Protein AF-A0A3N5PR86-F1 (afdb_monomer_lite)

Secondary structure (DSSP, 8-state):
--HHHHHHHHHHHHHHHHHHTTS-SS-EEEEE--TT-SS-SEEEEE-TT--SS-HHHHHHHHHHHS--SHHHHHHHTT-SSS--GGGGSS-SSS--STT-GGG--TTHHHHHHHTT-

Structure (mmCIF, N/CA/C/O backbone):
data_AF-A0A3N5PR86-F1
#
_entry.id   AF-A0A3N5PR86-F1
#
loop_
_atom_site.group_PDB
_atom_site.id
_atom_site.type_symbol
_atom_site.label_atom_id
_atom_site.label_alt_id
_atom_site.label_comp_id
_atom_site.label_asym_id
_atom_site.label_entity_id
_atom_site.label_seq_id
_atom_site.pdbx_PDB_ins_code
_atom_site.Cartn_x
_atom_site.Cartn_y
_atom_site.Cartn_z
_atom_site.occupancy
_atom_s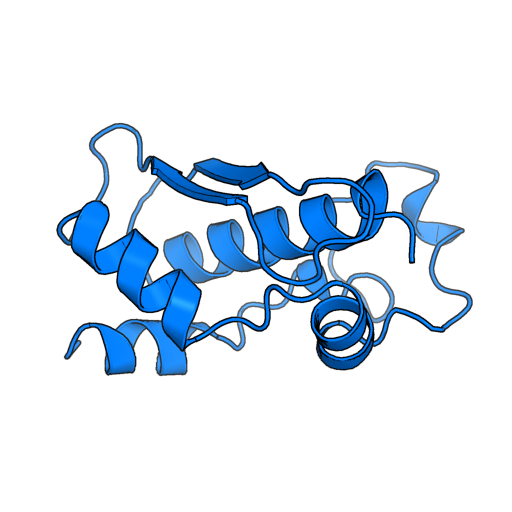ite.B_iso_or_equiv
_atom_site.auth_seq_id
_atom_site.auth_comp_id
_atom_site.auth_asym_id
_atom_site.auth_atom_id
_atom_site.pdbx_PDB_model_num
ATOM 1 N N . SER A 1 1 ? 11.505 0.239 -11.187 1.00 81.94 1 SER A N 1
ATOM 2 C CA . SER A 1 1 ? 12.614 0.362 -10.219 1.00 81.94 1 SER A CA 1
ATOM 3 C C . SER A 1 1 ? 12.573 1.679 -9.464 1.00 81.94 1 SER A C 1
ATOM 5 O O . SER A 1 1 ? 12.988 1.683 -8.320 1.00 81.94 1 SER A O 1
ATOM 7 N N . LYS A 1 2 ? 12.093 2.779 -10.066 1.00 94.62 2 LYS A N 1
ATOM 8 C CA . LYS A 1 2 ? 11.976 4.077 -9.392 1.00 94.62 2 LYS A CA 1
ATOM 9 C C . LYS A 1 2 ? 10.863 4.025 -8.341 1.00 94.62 2 LYS A C 1
ATOM 11 O O . LYS A 1 2 ? 9.715 3.746 -8.697 1.00 94.62 2 LYS A O 1
ATOM 16 N N . VAL A 1 3 ? 11.230 4.254 -7.081 1.00 94.94 3 VAL A N 1
ATOM 17 C CA . VAL A 1 3 ? 10.323 4.134 -5.932 1.00 94.94 3 VAL A CA 1
ATOM 18 C C . VAL A 1 3 ? 9.224 5.188 -5.950 1.00 94.94 3 VAL A C 1
ATOM 20 O O . VAL A 1 3 ? 8.108 4.854 -5.580 1.00 94.94 3 VAL A O 1
ATOM 23 N N . ASP A 1 4 ? 9.469 6.363 -6.532 1.00 97.06 4 ASP A N 1
ATOM 24 C CA . ASP A 1 4 ? 8.468 7.431 -6.678 1.00 97.06 4 ASP A CA 1
ATOM 25 C C . ASP A 1 4 ? 7.169 6.951 -7.333 1.00 97.06 4 ASP A C 1
ATOM 27 O O . ASP A 1 4 ? 6.087 7.404 -6.989 1.00 97.06 4 ASP A O 1
ATOM 31 N N . ARG A 1 5 ? 7.244 5.987 -8.261 1.00 98.06 5 ARG A N 1
ATOM 32 C CA . ARG A 1 5 ? 6.043 5.365 -8.834 1.00 98.06 5 ARG A CA 1
ATOM 33 C C . ARG A 1 5 ? 5.628 4.121 -8.062 1.00 98.06 5 ARG A C 1
ATOM 35 O O . ARG A 1 5 ? 4.476 3.997 -7.658 1.00 98.06 5 ARG A O 1
ATOM 42 N N . SER A 1 6 ? 6.543 3.165 -7.893 1.00 98.12 6 SER A N 1
ATOM 43 C CA . SER A 1 6 ? 6.173 1.849 -7.360 1.00 98.12 6 SER A CA 1
ATOM 44 C C . SER A 1 6 ? 5.747 1.901 -5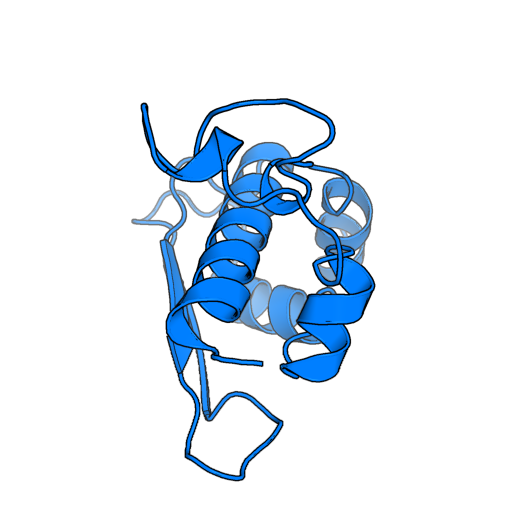.892 1.00 98.12 6 SER A C 1
ATOM 46 O O . SER A 1 6 ? 4.788 1.229 -5.528 1.00 98.12 6 SER A O 1
ATOM 48 N N . ALA A 1 7 ? 6.420 2.700 -5.061 1.00 98.25 7 ALA A N 1
ATOM 49 C CA . ALA A 1 7 ? 6.059 2.859 -3.656 1.00 98.25 7 ALA A CA 1
ATOM 50 C C . ALA A 1 7 ? 4.767 3.668 -3.494 1.00 98.25 7 ALA A C 1
ATOM 52 O O . ALA A 1 7 ? 3.949 3.291 -2.666 1.00 98.25 7 ALA A O 1
ATOM 53 N N . CYS A 1 8 ? 4.515 4.690 -4.322 1.00 98.50 8 CYS A N 1
ATOM 54 C CA . CYS A 1 8 ? 3.221 5.385 -4.317 1.00 98.50 8 CYS A CA 1
ATOM 55 C C . CYS A 1 8 ? 2.061 4.449 -4.682 1.00 98.50 8 CYS A C 1
ATOM 57 O O . CYS A 1 8 ? 1.018 4.478 -4.034 1.00 98.50 8 CYS A O 1
ATOM 59 N N . TYR A 1 9 ? 2.243 3.568 -5.671 1.00 98.62 9 TYR A N 1
ATOM 60 C CA . TYR A 1 9 ? 1.235 2.553 -6.002 1.00 98.62 9 TYR A CA 1
ATOM 61 C C . TYR A 1 9 ? 1.046 1.550 -4.860 1.00 98.62 9 TYR A C 1
ATOM 63 O O . TYR A 1 9 ? -0.086 1.209 -4.530 1.00 98.62 9 TYR A O 1
ATOM 71 N N . MET A 1 10 ? 2.130 1.117 -4.211 1.00 98.75 10 MET A N 1
ATOM 72 C CA . MET A 1 10 ? 2.044 0.244 -3.039 1.00 98.75 10 MET A CA 1
ATOM 73 C C . MET A 1 10 ? 1.344 0.932 -1.856 1.00 98.75 10 MET A C 1
ATOM 75 O O . MET A 1 10 ? 0.482 0.326 -1.232 1.00 98.75 10 MET A O 1
ATOM 79 N N . ALA A 1 11 ? 1.631 2.205 -1.579 1.00 98.75 11 ALA A N 1
ATOM 80 C CA . ALA A 1 11 ? 0.967 2.971 -0.525 1.00 98.75 11 ALA A CA 1
ATOM 81 C C . ALA A 1 11 ? -0.543 3.094 -0.782 1.00 98.75 11 ALA A C 1
ATOM 83 O O . ALA A 1 11 ? -1.342 2.828 0.116 1.00 98.75 11 ALA A O 1
ATOM 84 N N . ARG A 1 12 ? -0.947 3.389 -2.029 1.00 98.75 12 ARG A N 1
ATOM 85 C CA . ARG A 1 12 ? -2.358 3.365 -2.442 1.00 98.75 12 ARG A CA 1
ATOM 86 C C . ARG A 1 12 ? -2.993 1.997 -2.201 1.00 98.75 12 ARG A C 1
ATOM 88 O O . ARG A 1 12 ? -4.078 1.925 -1.628 1.00 98.75 12 ARG A O 1
ATOM 95 N N . TYR A 1 13 ? -2.324 0.933 -2.635 1.00 98.81 13 TYR A N 1
ATOM 96 C CA . TYR A 1 13 ? -2.803 -0.437 -2.487 1.00 98.81 13 TYR A CA 1
ATOM 97 C C . TYR A 1 13 ? -3.009 -0.813 -1.016 1.00 98.81 13 TYR A C 1
ATOM 99 O O . TYR A 1 13 ? -4.063 -1.338 -0.659 1.00 98.81 13 TYR A O 1
ATOM 107 N N . ILE A 1 14 ? -2.055 -0.467 -0.148 1.00 98.81 14 ILE A N 1
ATOM 108 C CA . ILE A 1 14 ? -2.149 -0.674 1.301 1.00 98.81 14 ILE A CA 1
ATOM 109 C C . ILE A 1 14 ? -3.339 0.100 1.876 1.00 98.81 14 ILE A C 1
ATOM 111 O O . ILE A 1 14 ? -4.217 -0.509 2.486 1.00 98.81 14 ILE A O 1
ATOM 115 N N . ALA A 1 15 ? -3.414 1.415 1.641 1.00 98.81 15 ALA A N 1
ATOM 116 C CA . ALA A 1 15 ? -4.480 2.264 2.174 1.00 98.81 15 ALA A CA 1
ATOM 117 C C . ALA A 1 15 ? -5.871 1.783 1.729 1.00 98.81 15 ALA A C 1
ATOM 119 O O . ALA A 1 15 ? -6.792 1.662 2.540 1.00 98.81 15 ALA A O 1
ATOM 120 N N . LYS A 1 16 ? -6.018 1.426 0.445 1.00 98.75 16 LYS A N 1
ATOM 121 C CA . LYS A 1 16 ? -7.274 0.896 -0.100 1.00 98.75 16 LYS A CA 1
ATOM 122 C C . LYS A 1 16 ? -7.659 -0.428 0.563 1.00 98.75 16 LYS A C 1
ATOM 124 O O . LYS A 1 16 ? -8.824 -0.612 0.904 1.00 98.75 16 LYS A O 1
ATOM 129 N N . ASN A 1 17 ? -6.700 -1.328 0.786 1.00 98.81 17 ASN A N 1
ATOM 130 C CA . ASN A 1 17 ? -6.944 -2.598 1.471 1.00 98.81 17 ASN A CA 1
ATOM 131 C C . ASN A 1 17 ? -7.315 -2.414 2.950 1.00 98.81 17 ASN A C 1
ATOM 133 O O . ASN A 1 17 ? -8.200 -3.118 3.430 1.00 98.81 17 ASN A O 1
ATOM 137 N N . ILE A 1 18 ? -6.702 -1.461 3.659 1.00 98.69 18 ILE A N 1
ATOM 138 C CA . ILE A 1 18 ? -7.048 -1.127 5.053 1.00 98.69 18 ILE A CA 1
ATOM 139 C C . ILE A 1 18 ? -8.506 -0.660 5.151 1.00 98.69 18 ILE A C 1
ATOM 141 O O . ILE A 1 18 ? -9.277 -1.186 5.960 1.00 98.69 18 ILE A O 1
ATOM 145 N N . VAL A 1 19 ? -8.912 0.276 4.288 1.00 98.69 19 VAL A N 1
ATOM 146 C CA . VAL A 1 19 ? -10.292 0.787 4.263 1.00 98.69 19 VAL A CA 1
ATOM 147 C C . VAL A 1 19 ? -11.275 -0.307 3.830 1.00 98.69 19 VAL A C 1
ATOM 149 O O . VAL A 1 19 ? -12.300 -0.512 4.479 1.00 98.69 19 VAL A O 1
ATOM 152 N N . ALA A 1 20 ? -10.948 -1.088 2.795 1.00 98.56 20 ALA A N 1
ATOM 153 C CA . ALA A 1 20 ? -11.781 -2.206 2.341 1.00 98.56 20 ALA A CA 1
ATOM 154 C C . ALA A 1 20 ? -11.939 -3.308 3.406 1.00 98.56 20 ALA A C 1
ATOM 156 O O . ALA A 1 20 ? -12.994 -3.937 3.501 1.00 98.56 20 ALA A O 1
ATOM 157 N N . ALA A 1 21 ? -10.926 -3.509 4.254 1.00 98.38 21 ALA A N 1
ATOM 158 C CA . ALA A 1 21 ? -10.972 -4.429 5.388 1.00 98.38 21 ALA A CA 1
ATOM 159 C C . ALA A 1 21 ? -11.816 -3.916 6.567 1.00 98.38 21 ALA A C 1
ATOM 161 O O . ALA A 1 21 ? -11.978 -4.642 7.557 1.00 98.38 21 ALA A O 1
ATOM 162 N N . LYS A 1 22 ? -12.368 -2.698 6.449 1.00 98.38 22 LYS A N 1
ATOM 163 C CA . LYS A 1 22 ? -13.107 -1.977 7.492 1.00 98.38 22 LYS A CA 1
ATOM 164 C C . LYS A 1 22 ? -12.269 -1.763 8.754 1.00 98.38 22 LYS A C 1
ATOM 166 O O . LYS A 1 22 ? -12.800 -1.806 9.858 1.00 98.38 22 LYS A O 1
ATOM 171 N N . LEU A 1 23 ? -10.959 -1.572 8.583 1.00 98.25 23 LEU A N 1
ATOM 172 C CA . LEU A 1 23 ? -10.029 -1.281 9.679 1.00 98.25 23 LEU A CA 1
ATOM 173 C C . LEU A 1 23 ? -9.919 0.223 9.955 1.00 98.25 23 LEU A C 1
ATOM 175 O O . LEU A 1 23 ? -9.505 0.606 11.042 1.00 98.25 23 LEU A O 1
ATOM 179 N N . ALA A 1 24 ? -10.317 1.055 8.992 1.00 98.44 24 ALA A N 1
ATOM 180 C CA . ALA A 1 24 ? -10.459 2.498 9.130 1.00 98.44 24 ALA A CA 1
ATOM 181 C C . ALA A 1 24 ? -11.458 3.041 8.095 1.00 98.44 24 ALA A C 1
ATOM 183 O O . ALA A 1 24 ? -11.782 2.350 7.123 1.00 98.44 24 ALA A O 1
ATOM 184 N N . LYS A 1 25 ? -11.938 4.277 8.279 1.00 98.38 25 LYS A N 1
ATOM 185 C CA . LYS A 1 25 ? -12.728 4.993 7.254 1.00 98.38 25 LYS A CA 1
ATOM 186 C C . LYS A 1 25 ? -11.840 5.829 6.333 1.00 98.38 25 LYS A C 1
ATOM 188 O O . LYS A 1 25 ? -12.139 5.956 5.150 1.00 98.38 25 LYS A O 1
ATOM 193 N N . ILE A 1 26 ? -10.766 6.384 6.883 1.00 98.00 26 ILE A N 1
ATOM 194 C CA . ILE A 1 26 ? -9.745 7.175 6.196 1.00 98.00 26 ILE A CA 1
ATOM 195 C C . ILE A 1 26 ? -8.398 6.541 6.537 1.00 98.00 26 ILE A C 1
ATOM 197 O O . ILE A 1 26 ? -8.214 6.069 7.654 1.00 98.00 26 ILE A O 1
ATOM 201 N N . CYS A 1 27 ? -7.482 6.475 5.573 1.00 98.50 27 CYS A N 1
ATOM 202 C CA . CYS A 1 27 ? -6.147 5.938 5.797 1.00 98.50 27 CYS A CA 1
ATOM 203 C C . CYS A 1 27 ? -5.130 6.637 4.894 1.00 98.50 27 CYS A C 1
ATOM 205 O O . CYS A 1 27 ? -5.273 6.637 3.669 1.00 98.50 27 CYS A O 1
ATOM 207 N N . GLU A 1 28 ? -4.100 7.193 5.517 1.00 98.44 28 GLU A N 1
ATOM 208 C CA . GLU A 1 28 ? -2.884 7.690 4.896 1.00 98.44 28 GLU A CA 1
ATOM 209 C C . GLU A 1 28 ? -1.729 6.725 5.191 1.00 98.44 28 GLU A C 1
ATOM 211 O O . GLU A 1 28 ? -1.569 6.230 6.309 1.00 98.44 28 GLU A O 1
ATOM 216 N N . VAL A 1 29 ? -0.919 6.450 4.168 1.00 98.56 29 VAL A N 1
ATOM 217 C CA . VAL A 1 29 ? 0.258 5.582 4.265 1.00 98.56 29 VAL A CA 1
ATOM 218 C C . VAL A 1 29 ? 1.466 6.331 3.727 1.00 98.56 29 VAL A C 1
ATOM 220 O O . VAL A 1 29 ? 1.465 6.764 2.574 1.00 98.56 29 VAL A O 1
ATOM 223 N N . GLN A 1 30 ? 2.524 6.406 4.530 1.00 98.25 30 GLN A N 1
ATOM 224 C CA . GLN A 1 30 ? 3.799 6.996 4.132 1.00 98.25 30 GLN A CA 1
ATOM 225 C C . GLN A 1 30 ? 4.888 5.923 4.099 1.00 98.25 30 GLN A C 1
ATOM 227 O O . GLN A 1 30 ? 5.076 5.176 5.061 1.00 98.25 30 GLN A O 1
ATOM 232 N N . LEU A 1 31 ? 5.636 5.881 2.995 1.00 98.00 31 LEU A N 1
ATOM 233 C CA . LEU A 1 31 ? 6.803 5.021 2.812 1.00 98.00 31 LEU A CA 1
ATOM 234 C C . LEU A 1 31 ? 8.014 5.892 2.480 1.00 98.00 31 LEU A C 1
ATOM 236 O O . LEU A 1 31 ? 7.930 6.747 1.598 1.00 98.00 31 LEU A O 1
ATOM 240 N N . SER A 1 32 ? 9.145 5.660 3.144 1.00 96.94 32 SER A N 1
ATOM 241 C CA . SER A 1 32 ? 10.408 6.340 2.833 1.00 96.94 32 SER A CA 1
ATOM 242 C C . SER A 1 32 ? 11.535 5.344 2.574 1.00 96.94 32 SER A C 1
ATOM 244 O O . SER A 1 32 ? 11.578 4.267 3.166 1.00 96.94 32 SER A O 1
ATOM 246 N N . TYR A 1 33 ? 12.455 5.704 1.678 1.00 97.06 33 TYR A N 1
ATOM 247 C CA . TYR A 1 33 ? 13.583 4.865 1.272 1.00 97.06 33 TYR A CA 1
ATOM 248 C C . TYR A 1 33 ? 14.856 5.702 1.188 1.00 97.06 33 TYR A C 1
ATOM 250 O O . TYR A 1 33 ? 14.819 6.852 0.753 1.00 97.06 33 TYR A O 1
ATOM 258 N N . ALA A 1 34 ? 15.987 5.098 1.544 1.00 95.31 34 ALA A N 1
ATOM 259 C CA . ALA A 1 34 ? 17.307 5.646 1.263 1.00 95.31 34 ALA A CA 1
ATOM 260 C C . ALA A 1 34 ? 17.866 5.025 -0.027 1.00 95.31 34 ALA A C 1
ATOM 262 O O . ALA A 1 34 ? 17.627 3.851 -0.322 1.00 95.31 34 ALA A O 1
ATOM 263 N N . ILE A 1 35 ? 18.622 5.802 -0.808 1.00 92.44 35 ILE A N 1
ATOM 264 C CA . ILE A 1 35 ? 19.249 5.303 -2.040 1.00 92.44 35 ILE A CA 1
ATOM 2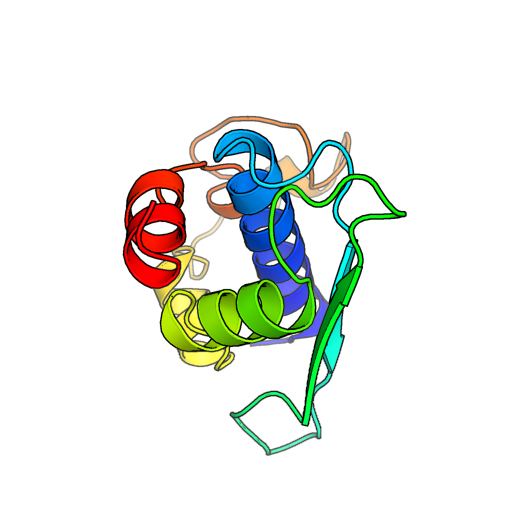65 C C . ILE A 1 35 ? 20.172 4.123 -1.698 1.00 92.44 35 ILE A C 1
ATOM 267 O O . ILE A 1 35 ? 21.014 4.221 -0.812 1.00 92.44 35 ILE A O 1
ATOM 271 N N . GLY A 1 36 ? 20.004 3.004 -2.408 1.00 90.81 36 GLY A N 1
ATOM 272 C CA . GLY A 1 36 ? 20.792 1.784 -2.203 1.00 90.81 36 GLY A CA 1
ATOM 273 C C . GLY A 1 36 ? 20.287 0.863 -1.085 1.00 90.81 36 GLY A C 1
ATOM 274 O O . GLY A 1 36 ? 20.798 -0.247 -0.955 1.00 90.81 36 GLY A O 1
ATOM 275 N N . VAL A 1 37 ? 19.260 1.261 -0.327 1.00 94.31 37 VAL A N 1
ATOM 276 C CA . VAL A 1 37 ? 18.660 0.441 0.736 1.00 94.31 37 VAL A CA 1
ATOM 277 C C . VAL A 1 37 ? 17.349 -0.167 0.240 1.00 94.31 37 VAL A C 1
ATOM 279 O O . VAL A 1 37 ? 16.463 0.531 -0.249 1.00 94.31 37 VAL A O 1
ATOM 282 N N . ALA A 1 38 ? 17.233 -1.494 0.326 1.00 94.38 38 ALA A N 1
ATOM 283 C CA . ALA A 1 38 ? 16.053 -2.205 -0.162 1.00 94.38 38 ALA A CA 1
ATOM 284 C C . ALA A 1 38 ? 14.856 -2.110 0.795 1.00 94.38 38 ALA A C 1
ATOM 286 O O . ALA A 1 38 ? 13.718 -2.073 0.333 1.00 94.38 38 ALA A O 1
ATOM 287 N N . GLU A 1 39 ? 15.106 -2.116 2.103 1.00 95.19 39 GLU A N 1
ATOM 288 C CA . GLU A 1 39 ? 14.057 -1.957 3.112 1.00 95.19 39 GLU A CA 1
ATOM 289 C C . GLU A 1 39 ? 13.624 -0.486 3.215 1.00 95.19 39 GLU A C 1
ATOM 291 O O . GLU A 1 39 ? 14.461 0.409 3.052 1.00 95.19 39 GLU A O 1
ATOM 296 N N . PRO A 1 40 ? 12.340 -0.209 3.496 1.00 95.44 40 PRO A N 1
ATOM 297 C CA . PRO A 1 40 ? 11.911 1.144 3.810 1.00 95.44 40 PRO A CA 1
ATOM 298 C C . PRO A 1 40 ? 12.535 1.608 5.132 1.00 95.44 40 PRO A C 1
ATOM 300 O O . PRO A 1 40 ? 12.602 0.852 6.101 1.00 95.4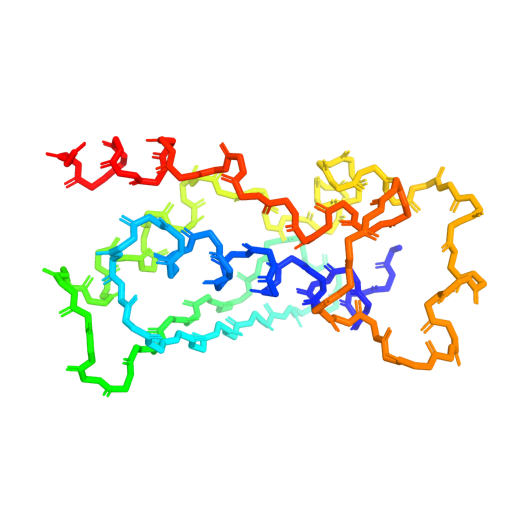4 40 PRO A O 1
ATOM 303 N N . ILE A 1 41 ? 12.942 2.875 5.186 1.00 95.94 41 ILE A N 1
ATOM 304 C CA . ILE A 1 41 ? 13.417 3.518 6.418 1.00 95.94 41 ILE A CA 1
ATOM 305 C C . ILE A 1 41 ? 12.243 3.746 7.373 1.00 95.94 41 ILE A C 1
ATOM 307 O O . ILE A 1 41 ? 12.368 3.545 8.579 1.00 95.94 41 ILE A O 1
ATOM 311 N N . SER A 1 42 ? 11.080 4.121 6.835 1.00 94.81 42 SER A N 1
ATOM 312 C CA . SER A 1 42 ? 9.855 4.273 7.614 1.00 94.81 42 SER A CA 1
ATOM 313 C C . SER A 1 42 ? 8.625 3.751 6.876 1.00 94.81 42 SER A C 1
ATOM 315 O O . SER A 1 42 ? 8.527 3.815 5.648 1.00 94.81 42 SER A O 1
ATOM 317 N N . VAL A 1 43 ? 7.690 3.234 7.675 1.00 97.56 43 VAL A N 1
ATOM 318 C CA . VAL A 1 43 ? 6.322 2.873 7.291 1.00 97.56 43 VAL A CA 1
ATOM 319 C C . VAL A 1 43 ? 5.425 3.496 8.350 1.00 97.56 43 VAL A C 1
ATOM 321 O O . VAL A 1 43 ? 5.508 3.107 9.519 1.00 97.56 43 VAL A O 1
ATOM 324 N N . LEU A 1 44 ? 4.643 4.492 7.949 1.00 97.50 44 LEU A N 1
ATOM 325 C CA . LEU A 1 44 ? 3.669 5.176 8.796 1.00 97.50 44 LEU A CA 1
ATOM 326 C C . LEU A 1 44 ? 2.269 4.866 8.272 1.00 97.50 44 LEU A C 1
ATOM 328 O O . LEU A 1 44 ? 2.058 4.843 7.057 1.00 97.50 44 LEU A O 1
ATOM 332 N N . VAL A 1 45 ? 1.332 4.664 9.191 1.00 98.25 45 VAL A N 1
ATOM 333 C CA . VAL A 1 45 ? -0.096 4.577 8.897 1.00 98.25 45 VAL A CA 1
ATOM 334 C C . VAL A 1 45 ? -0.811 5.556 9.823 1.00 98.25 45 VAL A C 1
ATOM 336 O O . VAL A 1 45 ? -0.690 5.416 11.034 1.00 98.25 45 VAL A O 1
ATOM 339 N N . SER A 1 46 ? -1.528 6.525 9.253 1.00 98.06 46 SER A N 1
ATOM 340 C CA . SER A 1 46 ? -2.458 7.409 9.973 1.00 98.06 46 SER A CA 1
ATOM 341 C C . SER A 1 46 ? -3.867 7.123 9.477 1.00 98.06 46 SER A C 1
ATOM 343 O O . SER A 1 46 ? -4.089 6.990 8.275 1.00 98.06 46 SER A O 1
ATOM 345 N N . CYS A 1 47 ? -4.835 7.009 10.375 1.00 98.06 47 CYS A N 1
ATOM 346 C CA . CYS A 1 47 ? -6.237 6.795 10.035 1.00 98.06 47 CYS A CA 1
ATOM 347 C C . CYS A 1 47 ? -7.125 7.982 10.425 1.00 98.06 47 CYS A C 1
ATOM 349 O O . CYS A 1 47 ? -8.353 7.837 10.445 1.00 98.06 47 CYS A O 1
ATOM 351 N N . GLU A 1 48 ? -6.530 9.135 10.755 1.00 95.69 48 GLU A N 1
ATOM 352 C CA . GLU A 1 48 ? -7.234 10.377 11.108 1.00 95.69 48 GLU A CA 1
ATOM 353 C C . GLU A 1 48 ? -8.315 10.162 12.189 1.00 95.69 48 GLU A C 1
ATOM 355 O O . GLU A 1 48 ? -9.447 10.636 12.084 1.00 95.69 48 GLU A O 1
ATOM 360 N N . GLY A 1 49 ? -8.001 9.351 13.209 1.00 96.69 49 GLY A N 1
ATOM 361 C CA . GLY A 1 49 ? -8.919 9.029 14.310 1.00 96.69 49 GLY A CA 1
ATOM 362 C C . GLY A 1 49 ? -10.057 8.062 13.953 1.00 96.69 49 GLY A C 1
ATOM 363 O O . GLY A 1 49 ? -10.963 7.852 14.757 1.00 96.69 49 GLY A O 1
ATOM 364 N N . THR A 1 50 ? -10.036 7.457 12.762 1.00 98.38 50 THR A N 1
ATOM 365 C CA . THR A 1 50 ? -11.073 6.514 12.303 1.00 98.38 50 THR A CA 1
ATOM 366 C C . THR A 1 50 ? -10.672 5.043 12.408 1.00 98.38 50 THR A C 1
ATOM 368 O O . THR A 1 50 ? -11.416 4.179 11.934 1.00 98.38 50 THR A O 1
ATOM 371 N N 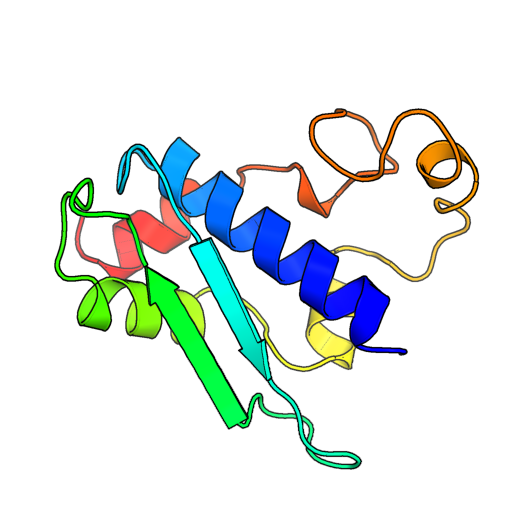. ALA A 1 51 ? -9.510 4.755 12.999 1.00 97.31 51 ALA A N 1
ATOM 372 C CA . ALA A 1 51 ? -9.008 3.398 13.156 1.00 97.31 51 ALA A CA 1
ATOM 373 C C . ALA A 1 51 ? -9.909 2.561 14.080 1.00 97.31 51 ALA A C 1
ATOM 375 O O . ALA A 1 51 ? -10.374 3.021 15.120 1.00 97.31 51 ALA A O 1
ATOM 376 N N . VAL A 1 52 ? -10.133 1.305 13.699 1.00 97.06 52 VAL A N 1
ATOM 377 C CA . VAL A 1 52 ? -10.841 0.291 14.503 1.00 97.06 52 VAL A CA 1
ATOM 378 C C . VAL A 1 52 ? -9.867 -0.483 15.402 1.00 97.06 52 VAL A C 1
ATOM 380 O O . VAL A 1 52 ? -10.274 -1.115 16.373 1.00 97.06 52 VAL A O 1
ATOM 383 N N . VAL A 1 53 ? -8.575 -0.429 15.079 1.00 96.25 53 VAL A N 1
ATOM 384 C CA . VAL A 1 53 ? -7.468 -1.026 15.834 1.00 96.25 53 VAL A CA 1
ATOM 385 C C . VAL A 1 53 ? -6.395 0.028 16.091 1.00 96.25 53 VAL A C 1
ATOM 387 O O . VAL A 1 53 ? -6.399 1.077 15.455 1.00 96.25 53 VAL A O 1
ATOM 390 N N . ASP A 1 54 ? -5.461 -0.265 16.990 1.00 96.75 54 ASP A N 1
ATOM 391 C CA . ASP A 1 54 ? -4.291 0.584 17.214 1.00 96.75 54 ASP A CA 1
ATOM 392 C C . ASP A 1 54 ? -3.476 0.790 15.919 1.00 96.75 54 ASP A C 1
ATOM 394 O O . ASP A 1 54 ? -3.191 -0.160 15.182 1.00 96.75 54 ASP A O 1
ATOM 398 N N . GLU A 1 55 ? -3.101 2.038 15.631 1.00 96.12 55 GLU A N 1
ATOM 399 C CA . GLU A 1 55 ? -2.391 2.400 14.397 1.00 96.12 55 GLU A CA 1
ATOM 400 C C . GLU A 1 55 ? -0.960 1.848 14.365 1.00 96.12 55 GLU A C 1
ATOM 402 O O . GLU A 1 55 ? -0.474 1.483 13.291 1.00 96.12 55 GLU A O 1
ATOM 407 N N . CYS A 1 56 ? -0.299 1.692 15.521 1.00 96.19 56 CYS A N 1
ATOM 408 C CA . CYS A 1 56 ? 1.007 1.032 15.578 1.00 96.19 56 CYS A CA 1
ATOM 409 C C . CYS A 1 56 ? 0.870 -0.453 15.219 1.00 96.19 56 CYS A C 1
ATOM 411 O O . CYS A 1 56 ? 1.640 -0.965 14.404 1.00 96.19 56 CYS A O 1
ATOM 413 N N . ALA A 1 57 ? -0.143 -1.141 15.755 1.00 97.25 57 ALA A N 1
ATOM 414 C CA . ALA A 1 57 ? -0.450 -2.522 15.385 1.00 97.25 57 ALA A CA 1
ATOM 415 C C . ALA A 1 57 ? -0.789 -2.654 13.890 1.00 97.25 57 ALA A C 1
ATOM 417 O O . ALA A 1 57 ? -0.368 -3.615 13.240 1.00 97.25 57 ALA A O 1
ATOM 418 N N . LEU A 1 58 ? -1.497 -1.673 13.323 1.00 97.56 58 LEU A N 1
ATOM 419 C CA . LEU A 1 58 ? -1.809 -1.621 11.897 1.00 97.56 58 LEU A CA 1
ATOM 420 C C . LEU A 1 58 ? -0.547 -1.433 11.042 1.00 97.56 58 LEU A C 1
ATOM 422 O O . LEU A 1 58 ? -0.363 -2.162 10.068 1.00 97.56 58 LEU A O 1
ATOM 426 N N . ALA A 1 59 ? 0.356 -0.525 11.420 1.00 97.75 59 ALA A N 1
ATOM 427 C CA . ALA A 1 59 ? 1.639 -0.333 10.744 1.00 97.75 59 ALA A CA 1
ATOM 428 C C . ALA A 1 59 ? 2.512 -1.603 10.791 1.00 97.75 59 ALA A C 1
ATOM 430 O O . ALA A 1 59 ? 3.112 -1.990 9.783 1.00 97.75 59 ALA A O 1
ATOM 431 N N . GLU A 1 60 ? 2.530 -2.309 11.923 1.00 97.81 60 GLU A N 1
ATOM 432 C CA . GLU A 1 60 ? 3.214 -3.600 12.055 1.00 97.81 60 GLU A CA 1
ATOM 433 C C . GLU A 1 60 ? 2.571 -4.699 11.202 1.00 97.81 60 GLU A C 1
ATOM 435 O O . GLU A 1 60 ? 3.273 -5.488 10.563 1.00 97.81 60 GLU A O 1
ATOM 440 N N . ALA A 1 61 ? 1.239 -4.744 11.130 1.00 98.12 61 ALA A N 1
ATOM 441 C CA . ALA A 1 61 ? 0.537 -5.649 10.228 1.00 98.12 61 ALA A CA 1
ATOM 442 C C . ALA A 1 61 ? 0.889 -5.351 8.763 1.00 98.12 61 ALA A C 1
ATOM 444 O O . ALA A 1 61 ? 1.162 -6.279 8.003 1.00 98.12 61 ALA A O 1
ATOM 445 N N . VAL A 1 62 ? 0.975 -4.074 8.374 1.00 98.25 62 VAL A N 1
ATOM 446 C CA . VAL A 1 62 ? 1.391 -3.672 7.024 1.00 98.25 62 VAL A CA 1
ATOM 447 C C . VAL A 1 62 ? 2.794 -4.186 6.697 1.00 98.25 62 VAL A C 1
ATOM 449 O O . VAL A 1 62 ? 2.975 -4.808 5.649 1.00 98.25 62 VAL A O 1
ATOM 452 N N . ARG A 1 63 ? 3.768 -4.005 7.601 1.00 97.62 63 ARG A N 1
ATOM 453 C CA . ARG A 1 63 ? 5.143 -4.512 7.424 1.00 97.62 63 ARG A CA 1
ATOM 454 C C . ARG A 1 63 ? 5.201 -6.030 7.231 1.00 97.62 63 ARG A C 1
ATOM 456 O O . ARG A 1 63 ? 6.045 -6.516 6.484 1.00 97.62 63 ARG A O 1
ATOM 463 N N . LYS A 1 64 ? 4.323 -6.777 7.905 1.00 97.25 64 LYS A N 1
ATOM 464 C CA . LYS A 1 64 ? 4.269 -8.248 7.831 1.00 97.25 64 LYS A CA 1
ATOM 465 C C . LYS A 1 64 ? 3.561 -8.758 6.579 1.00 97.25 64 LYS A C 1
ATOM 467 O O . LYS A 1 64 ? 3.928 -9.804 6.050 1.00 97.25 64 LYS A O 1
ATOM 472 N N . VAL A 1 65 ? 2.513 -8.061 6.150 1.00 98.25 65 VAL A N 1
ATOM 473 C CA . VAL A 1 65 ? 1.584 -8.538 5.119 1.00 98.25 65 VAL A CA 1
ATOM 474 C C . VAL A 1 65 ? 2.010 -8.108 3.717 1.00 98.25 65 VAL A C 1
ATOM 476 O O . VAL A 1 65 ? 1.844 -8.882 2.773 1.00 98.25 65 VAL A O 1
ATOM 479 N N . PHE A 1 66 ? 2.561 -6.902 3.562 1.00 98.44 66 PHE A N 1
ATOM 480 C CA . PHE A 1 66 ? 2.887 -6.349 2.249 1.00 98.44 66 PHE A CA 1
ATOM 481 C C . PHE A 1 66 ? 4.387 -6.405 1.949 1.00 98.44 66 PHE A C 1
ATOM 483 O O . PHE A 1 66 ? 5.214 -6.086 2.804 1.00 98.44 66 PHE A O 1
ATOM 490 N N . PRO A 1 67 ? 4.776 -6.739 0.707 1.00 97.50 67 PRO A N 1
ATOM 491 C CA . PRO A 1 67 ? 6.165 -6.653 0.291 1.00 97.50 67 PRO A CA 1
ATOM 492 C C . PRO A 1 67 ? 6.559 -5.193 0.046 1.00 97.50 67 PRO A C 1
ATOM 494 O O . PRO A 1 67 ? 6.094 -4.577 -0.910 1.00 97.50 67 PRO A O 1
ATOM 497 N N . LEU A 1 68 ? 7.467 -4.650 0.860 1.00 97.81 68 LEU A N 1
ATOM 498 C CA . LEU A 1 68 ? 7.873 -3.238 0.766 1.00 97.81 68 LEU A CA 1
ATOM 499 C C . LEU A 1 68 ? 9.226 -3.012 0.078 1.00 97.81 68 LEU A C 1
ATOM 501 O O . LEU A 1 68 ? 9.594 -1.870 -0.191 1.00 97.81 68 LEU A O 1
ATOM 505 N N . LYS A 1 69 ? 9.955 -4.073 -0.285 1.00 97.44 69 LYS A N 1
ATOM 506 C CA . LYS A 1 69 ? 11.187 -3.947 -1.082 1.00 97.44 69 LYS A CA 1
ATOM 507 C C . LYS A 1 69 ? 10.857 -3.555 -2.521 1.00 97.44 69 LYS A C 1
ATOM 509 O O . LYS A 1 69 ? 9.982 -4.194 -3.108 1.00 97.44 69 LYS A O 1
ATOM 514 N N . PRO A 1 70 ? 11.592 -2.633 -3.174 1.00 96.62 70 PRO A N 1
ATOM 515 C CA . PRO A 1 70 ? 11.276 -2.176 -4.531 1.00 96.62 70 PRO A CA 1
ATOM 516 C C . PRO A 1 70 ? 11.082 -3.301 -5.557 1.00 96.62 70 PRO A C 1
ATOM 518 O O . PRO A 1 70 ? 10.153 -3.264 -6.363 1.00 96.62 70 PRO A O 1
ATOM 521 N N . GLN A 1 71 ? 11.929 -4.335 -5.526 1.00 96.94 71 GLN A N 1
ATOM 522 C CA . GLN A 1 71 ? 11.792 -5.487 -6.424 1.00 96.94 71 GLN A CA 1
ATOM 523 C C . GLN A 1 71 ? 10.558 -6.338 -6.101 1.00 96.94 71 GLN A C 1
ATOM 525 O O . GLN A 1 71 ? 9.880 -6.801 -7.019 1.00 96.94 71 GLN A O 1
ATOM 530 N N . ALA A 1 72 ? 10.252 -6.515 -4.817 1.00 97.88 72 ALA A N 1
ATOM 531 C CA . ALA A 1 72 ? 9.105 -7.289 -4.369 1.00 97.88 72 ALA A CA 1
ATOM 532 C C . ALA A 1 72 ? 7.785 -6.558 -4.669 1.00 97.88 72 ALA A C 1
ATOM 534 O O . ALA A 1 72 ? 6.854 -7.194 -5.145 1.00 97.88 72 ALA A O 1
ATOM 535 N N . ILE A 1 73 ? 7.742 -5.225 -4.537 1.00 98.44 73 ILE A N 1
ATOM 536 C CA . ILE A 1 73 ? 6.618 -4.386 -4.990 1.00 98.44 73 ILE A CA 1
ATOM 537 C C . ILE A 1 73 ? 6.354 -4.605 -6.484 1.00 98.44 73 ILE A C 1
ATOM 539 O O . ILE A 1 73 ? 5.221 -4.841 -6.898 1.00 98.44 73 ILE A O 1
ATOM 543 N N . ILE A 1 74 ? 7.407 -4.544 -7.306 1.00 98.12 74 ILE A N 1
ATOM 544 C CA . ILE A 1 74 ? 7.300 -4.724 -8.760 1.00 98.12 74 ILE A CA 1
ATOM 545 C C . ILE A 1 74 ? 6.736 -6.101 -9.117 1.00 98.12 74 ILE A C 1
ATOM 547 O O . ILE A 1 74 ? 5.928 -6.193 -10.041 1.00 98.12 74 ILE A O 1
ATOM 551 N N . ALA A 1 75 ? 7.178 -7.150 -8.420 1.00 98.19 75 ALA A N 1
ATOM 552 C CA . ALA A 1 75 ? 6.692 -8.507 -8.632 1.00 98.19 75 ALA A CA 1
ATOM 553 C C . ALA A 1 75 ? 5.234 -8.656 -8.173 1.00 98.19 75 ALA A C 1
ATOM 555 O O . ALA A 1 75 ? 4.400 -9.117 -8.945 1.00 98.19 75 ALA A O 1
ATOM 556 N N . HIS A 1 76 ? 4.925 -8.198 -6.959 1.00 98.38 76 HIS A N 1
ATOM 557 C CA . HIS A 1 76 ? 3.608 -8.319 -6.338 1.00 98.38 76 HIS A CA 1
ATOM 558 C C . HIS A 1 76 ? 2.520 -7.597 -7.137 1.00 98.38 76 HIS A C 1
ATOM 560 O O . HIS A 1 76 ? 1.496 -8.183 -7.460 1.00 98.38 76 HIS A O 1
ATOM 566 N N . LEU A 1 77 ? 2.779 -6.356 -7.554 1.00 98.25 77 LEU A N 1
ATOM 567 C CA . LEU A 1 77 ? 1.844 -5.578 -8.371 1.00 98.25 77 LEU A CA 1
ATOM 568 C C . LEU A 1 77 ? 1.989 -5.855 -9.878 1.00 98.25 77 LEU A C 1
ATOM 570 O O . LEU A 1 77 ? 1.346 -5.192 -10.690 1.00 98.25 77 LEU A O 1
ATOM 574 N N . ASN A 1 78 ? 2.834 -6.806 -10.287 1.00 97.44 78 ASN A N 1
ATOM 575 C CA . ASN A 1 78 ? 3.070 -7.155 -11.689 1.00 97.44 78 ASN A CA 1
ATOM 576 C C . ASN A 1 78 ? 3.336 -5.920 -12.586 1.00 97.44 78 ASN A C 1
ATOM 578 O O . ASN A 1 78 ? 2.655 -5.679 -13.589 1.00 97.44 78 ASN A O 1
ATOM 582 N N . LEU A 1 79 ? 4.313 -5.096 -12.189 1.00 97.88 79 LEU A N 1
ATOM 583 C CA . LEU A 1 79 ? 4.578 -3.779 -12.790 1.00 97.88 79 LEU A CA 1
ATOM 584 C C . LEU A 1 79 ? 5.483 -3.827 -14.033 1.00 97.88 79 LEU A C 1
ATOM 586 O O . LEU A 1 79 ? 5.620 -2.829 -14.743 1.00 97.88 79 LEU A O 1
ATOM 590 N N . LYS A 1 80 ? 6.129 -4.960 -14.333 1.00 97.06 80 LYS A N 1
ATOM 591 C CA . LYS A 1 80 ? 6.970 -5.118 -15.538 1.00 97.06 80 LYS A CA 1
ATOM 592 C C . LYS A 1 80 ? 6.124 -5.464 -16.768 1.00 97.06 80 LYS A C 1
ATOM 594 O O . LYS A 1 80 ? 6.301 -6.512 -17.378 1.00 97.06 80 LYS A O 1
ATOM 599 N N . ARG A 1 81 ? 5.188 -4.579 -17.110 1.00 96.75 81 ARG A N 1
ATOM 600 C CA . ARG A 1 81 ? 4.266 -4.713 -18.246 1.00 96.75 81 ARG A CA 1
ATOM 601 C C . ARG A 1 81 ? 4.000 -3.346 -18.889 1.00 96.75 81 ARG A C 1
ATOM 603 O O . ARG A 1 81 ? 4.129 -2.329 -18.202 1.00 96.75 81 ARG A O 1
ATOM 610 N N . PRO A 1 82 ? 3.599 -3.289 -20.169 1.00 97.00 82 PRO A N 1
ATOM 611 C CA . PRO A 1 82 ? 3.266 -2.038 -20.851 1.00 97.00 82 PRO A CA 1
ATOM 612 C C . PRO A 1 82 ? 1.861 -1.534 -20.461 1.00 97.00 82 PRO A C 1
ATOM 614 O O . PRO A 1 82 ? 0.954 -1.504 -21.279 1.00 97.00 82 PRO A O 1
ATOM 617 N N . ILE A 1 83 ? 1.671 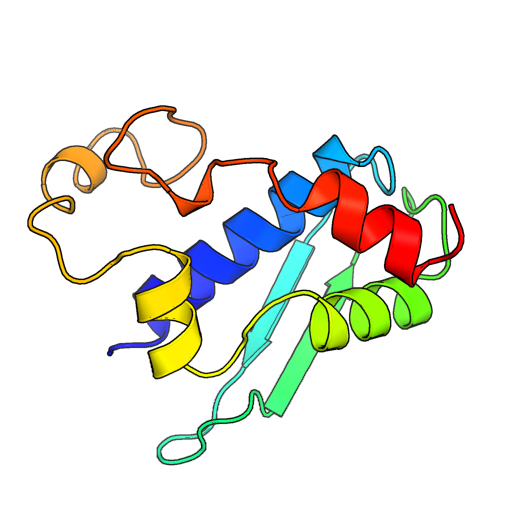-1.164 -19.190 1.00 96.94 83 ILE A N 1
ATOM 618 C CA . ILE A 1 83 ? 0.362 -0.777 -18.614 1.00 96.94 83 ILE A CA 1
ATOM 619 C C . ILE A 1 83 ? 0.235 0.722 -18.306 1.00 96.94 83 ILE A C 1
ATOM 621 O O . ILE A 1 83 ? -0.815 1.185 -17.882 1.00 96.94 83 ILE A O 1
ATOM 625 N N . TYR A 1 84 ? 1.307 1.499 -18.477 1.00 96.94 84 TYR A N 1
ATOM 626 C CA . TYR A 1 84 ? 1.376 2.863 -17.941 1.00 96.94 84 TYR A CA 1
ATOM 627 C C . TYR A 1 84 ? 0.691 3.927 -18.807 1.00 96.94 84 TYR A C 1
ATOM 629 O O . TYR A 1 84 ? 0.391 4.999 -18.288 1.00 96.94 84 TYR A O 1
ATOM 637 N N . CYS A 1 85 ? 0.429 3.664 -20.091 1.00 96.31 85 CYS A N 1
ATOM 638 C CA . CYS A 1 85 ? -0.220 4.637 -20.979 1.00 96.31 85 CYS A CA 1
ATOM 639 C C . CYS A 1 85 ? -1.630 4.999 -20.494 1.00 96.31 85 CYS A C 1
ATOM 641 O O . CYS A 1 85 ? -1.962 6.177 -20.434 1.00 96.31 85 CYS A O 1
ATOM 643 N N . GLU A 1 86 ? -2.408 4.011 -20.041 1.00 93.81 86 GLU A N 1
ATOM 644 C CA . GLU A 1 86 ? -3.751 4.232 -19.478 1.00 93.81 86 GLU A CA 1
ATOM 645 C C . GLU A 1 86 ? -3.728 5.096 -18.210 1.00 93.81 86 GLU A C 1
ATOM 647 O O . GLU A 1 86 ? -4.725 5.723 -17.863 1.00 93.81 86 GLU A O 1
ATOM 652 N N . THR A 1 87 ? -2.589 5.142 -17.512 1.00 95.75 87 THR A N 1
ATOM 653 C CA . THR A 1 87 ? -2.426 5.899 -16.264 1.00 95.75 87 THR A CA 1
ATOM 654 C C . THR A 1 87 ? -2.064 7.372 -16.486 1.00 95.75 87 THR A C 1
ATOM 656 O O . THR A 1 87 ? -2.071 8.143 -15.534 1.00 95.75 87 THR A O 1
ATOM 659 N N . ALA A 1 88 ? -1.722 7.764 -17.721 1.00 96.06 88 ALA A N 1
ATOM 660 C CA . ALA A 1 88 ? -1.227 9.105 -18.051 1.00 96.06 88 ALA A CA 1
ATOM 661 C C . ALA A 1 88 ? -2.335 10.165 -18.200 1.00 96.06 88 ALA A C 1
ATOM 663 O O . ALA A 1 88 ? -2.034 11.348 -18.340 1.00 96.06 88 ALA A O 1
ATOM 664 N N . HIS A 1 89 ? -3.600 9.747 -18.167 1.00 95.19 89 HIS A N 1
ATOM 665 C CA . HIS A 1 89 ? -4.777 10.609 -18.181 1.00 95.19 89 HIS A CA 1
ATOM 666 C C . HIS A 1 89 ? -5.756 10.156 -17.092 1.00 95.19 89 HIS A C 1
ATOM 668 O O . HIS A 1 89 ? -5.675 9.022 -16.618 1.00 95.19 89 HIS A O 1
ATOM 674 N N . ASP A 1 90 ? -6.651 11.051 -16.674 1.00 94.69 90 ASP A N 1
ATOM 675 C CA . ASP A 1 90 ? -7.728 10.793 -15.701 1.00 94.69 90 ASP A CA 1
ATOM 676 C C . ASP A 1 90 ? -7.275 10.215 -14.346 1.00 94.69 90 ASP A C 1
ATOM 678 O O . ASP A 1 90 ? -8.058 9.626 -13.603 1.00 94.69 90 ASP A O 1
ATOM 682 N N . GLY A 1 91 ? -5.999 10.402 -14.004 1.00 96.50 91 GLY A N 1
ATOM 683 C CA . GLY A 1 91 ? -5.418 9.991 -12.732 1.00 96.50 91 GLY A CA 1
ATOM 684 C C . GLY A 1 91 ? -4.979 8.523 -12.663 1.00 96.50 91 GLY A C 1
ATOM 685 O O . GLY A 1 91 ? -5.458 7.635 -13.372 1.00 96.50 91 GLY A O 1
ATOM 686 N N . HIS A 1 92 ? -4.039 8.274 -11.749 1.00 98.25 92 HIS A N 1
ATOM 687 C CA . HIS A 1 92 ? -3.459 6.951 -11.494 1.00 98.25 92 HIS A CA 1
ATOM 688 C C . HIS A 1 92 ? -4.287 6.084 -10.532 1.00 98.25 92 HIS A C 1
ATOM 690 O O . HIS A 1 92 ? -4.064 4.873 -10.464 1.00 98.25 92 HIS A O 1
ATOM 696 N N . PHE A 1 93 ? -5.186 6.694 -9.754 1.00 98.50 93 PHE A N 1
ATOM 697 C CA . PHE A 1 93 ? -5.886 6.063 -8.632 1.00 98.50 93 PHE A CA 1
ATOM 698 C C . PHE A 1 93 ? -7.402 6.186 -8.768 1.00 98.50 93 PHE A C 1
ATOM 700 O O . PHE A 1 93 ? -7.901 7.112 -9.398 1.00 98.50 93 PHE A O 1
ATOM 707 N N . GLY A 1 94 ? -8.128 5.259 -8.142 1.00 97.31 94 GLY A N 1
ATOM 708 C CA . GLY A 1 94 ? -9.597 5.240 -8.136 1.00 97.31 94 GLY A CA 1
ATOM 709 C C . GLY A 1 94 ? -10.240 4.655 -9.396 1.00 97.31 94 GLY A C 1
ATOM 710 O O . GLY A 1 94 ? -11.460 4.679 -9.518 1.00 97.31 94 GLY A O 1
ATOM 711 N N . ARG A 1 95 ? -9.437 4.107 -10.314 1.00 96.31 95 ARG A N 1
ATOM 712 C CA . ARG A 1 95 ? -9.889 3.465 -11.555 1.00 96.31 95 ARG A CA 1
ATOM 713 C C . ARG A 1 95 ? -9.640 1.965 -11.490 1.00 96.31 95 ARG A C 1
ATOM 715 O O . ARG A 1 95 ? -8.580 1.530 -11.056 1.00 96.31 95 ARG A O 1
ATOM 722 N N . GLU A 1 96 ? -10.600 1.168 -11.933 1.00 91.50 96 GLU A N 1
ATOM 723 C CA . GLU A 1 96 ? -10.476 -0.292 -11.945 1.00 91.50 96 GLU A CA 1
ATOM 724 C C . GLU A 1 96 ? -10.077 -0.801 -13.333 1.00 91.50 96 GLU A C 1
ATOM 726 O O . GLU A 1 96 ? -10.411 -0.204 -14.355 1.00 91.50 96 GLU A O 1
ATOM 731 N N . GLY A 1 97 ? -9.341 -1.913 -13.386 1.00 90.69 97 GLY A N 1
ATOM 732 C CA . GLY A 1 97 ? -8.930 -2.529 -14.645 1.00 90.69 97 GLY A CA 1
ATOM 733 C C . GLY A 1 97 ? -7.658 -3.362 -14.525 1.00 90.69 97 GLY A C 1
ATOM 734 O O . GLY A 1 97 ? -6.959 -3.341 -13.513 1.00 90.69 97 GLY A O 1
ATOM 735 N N . LYS A 1 98 ? -7.319 -4.095 -15.592 1.00 90.31 98 LYS A N 1
ATOM 736 C CA . LYS A 1 98 ? -6.148 -4.999 -15.626 1.00 90.31 98 LYS A CA 1
ATOM 737 C C . LYS A 1 98 ? -4.797 -4.264 -15.550 1.00 90.31 98 LYS A C 1
ATOM 739 O O . LYS A 1 98 ? -3.770 -4.887 -15.248 1.00 90.31 98 LYS A O 1
ATOM 744 N N . ALA A 1 99 ? -4.789 -2.964 -15.845 1.00 93.25 99 ALA A N 1
ATOM 745 C CA . ALA A 1 99 ? -3.625 -2.093 -15.722 1.00 93.25 99 ALA A CA 1
ATOM 746 C C . ALA A 1 99 ? -3.385 -1.606 -14.280 1.00 93.25 99 ALA A C 1
ATOM 748 O O . ALA A 1 99 ? -2.238 -1.374 -13.910 1.00 93.25 99 ALA A O 1
ATOM 749 N N . PHE A 1 100 ? -4.428 -1.518 -13.449 1.00 97.56 100 PHE A N 1
ATOM 750 C CA . PHE A 1 100 ? -4.393 -0.894 -12.121 1.00 97.56 100 PHE A CA 1
ATOM 751 C C . PHE A 1 100 ? -4.360 -1.945 -11.007 1.00 97.56 100 PHE A C 1
ATOM 753 O O . PHE A 1 100 ? -5.262 -2.045 -10.180 1.00 97.56 100 PHE A O 1
ATOM 760 N N . THR A 1 101 ? -3.318 -2.775 -10.974 1.00 98.12 101 THR A N 1
ATOM 761 C CA . THR A 1 101 ? -3.186 -3.844 -9.962 1.00 98.12 101 THR A CA 1
ATOM 762 C C . THR A 1 101 ? -3.172 -3.311 -8.526 1.00 98.12 101 THR A C 1
ATOM 764 O O . THR A 1 101 ? -3.673 -3.974 -7.628 1.00 98.12 101 THR A O 1
ATOM 767 N N . TRP A 1 102 ? -2.691 -2.084 -8.311 1.00 98.62 102 TRP A N 1
ATOM 768 C CA . TRP A 1 102 ? -2.714 -1.394 -7.013 1.00 98.62 102 TRP A CA 1
ATOM 769 C C . TRP A 1 102 ? -4.106 -0.939 -6.551 1.00 98.62 102 TRP A C 1
ATOM 771 O O . TRP A 1 102 ? -4.247 -0.425 -5.446 1.00 98.62 102 TRP A O 1
ATOM 781 N N . GLU A 1 103 ? -5.142 -1.116 -7.368 1.00 98.56 103 GLU A N 1
ATOM 782 C CA . GLU A 1 103 ? -6.529 -0.836 -6.990 1.00 98.56 103 GLU A CA 1
ATOM 783 C C . GLU A 1 103 ? -7.269 -2.097 -6.520 1.00 98.56 103 GLU A C 1
ATOM 785 O O . GLU A 1 103 ? -8.439 -2.012 -6.150 1.00 98.56 103 GLU A O 1
ATOM 790 N N . GLN A 1 104 ? -6.614 -3.259 -6.493 1.00 98.25 104 GLN A N 1
ATOM 791 C CA . GLN A 1 104 ? -7.204 -4.485 -5.956 1.00 98.25 104 GLN A CA 1
ATOM 792 C C . GLN A 1 104 ? -7.280 -4.445 -4.421 1.00 98.25 104 GLN A C 1
ATOM 794 O O . GLN A 1 104 ? -6.494 -3.772 -3.754 1.00 98.25 104 GLN A O 1
ATOM 799 N N . THR A 1 105 ? -8.250 -5.164 -3.855 1.00 98.31 105 THR A N 1
ATOM 800 C CA . THR A 1 105 ? -8.481 -5.263 -2.401 1.00 98.31 105 THR A CA 1
ATOM 801 C C . THR A 1 105 ? -8.373 -6.708 -1.905 1.00 98.31 105 THR A C 1
ATOM 803 O O . THR A 1 105 ? -9.166 -7.181 -1.091 1.00 98.31 105 THR A O 1
ATOM 806 N N . ASP A 1 106 ? -7.428 -7.454 -2.460 1.00 97.94 106 ASP A N 1
ATOM 807 C CA . ASP A 1 106 ? -7.192 -8.877 -2.216 1.00 97.94 106 ASP A CA 1
ATOM 808 C C . ASP A 1 106 ? -6.415 -9.160 -0.917 1.00 97.94 106 ASP A C 1
ATOM 810 O O . ASP A 1 106 ? -6.451 -10.281 -0.403 1.00 97.94 106 ASP A O 1
ATOM 814 N N . MET A 1 107 ? -5.821 -8.136 -0.298 1.00 98.38 107 MET A N 1
ATOM 815 C CA . MET A 1 107 ? -5.093 -8.246 0.973 1.00 98.38 107 MET A CA 1
ATOM 816 C C . MET A 1 107 ? -5.967 -8.013 2.209 1.00 98.38 107 MET A C 1
ATOM 818 O O . MET A 1 107 ? -5.467 -8.082 3.331 1.00 98.38 107 MET A O 1
ATOM 822 N N . VAL A 1 108 ? -7.282 -7.837 2.039 1.00 98.56 108 VAL A N 1
ATOM 823 C CA . VAL A 1 108 ? -8.242 -7.697 3.147 1.00 98.56 108 VAL A CA 1
ATOM 824 C C . VAL A 1 108 ? -8.171 -8.871 4.128 1.00 98.56 108 VAL A C 1
ATOM 826 O O . VAL A 1 108 ? -8.056 -8.665 5.335 1.00 98.56 108 VAL A O 1
ATOM 829 N N . LYS A 1 109 ? -8.221 -10.115 3.631 1.00 98.19 109 LYS A N 1
ATOM 830 C CA . LYS A 1 109 ? -8.173 -11.310 4.493 1.00 98.19 109 LYS A CA 1
ATOM 831 C C . LYS A 1 109 ? -6.811 -11.458 5.197 1.00 98.19 109 LYS A C 1
ATOM 833 O O . LYS A 1 109 ? -6.818 -11.624 6.416 1.00 98.19 109 LYS A O 1
ATOM 838 N N . PRO A 1 110 ? -5.660 -11.376 4.494 1.00 98.31 110 PRO A N 1
ATOM 839 C CA . PRO A 1 110 ? -4.345 -11.356 5.137 1.00 98.31 110 PRO A CA 1
ATOM 840 C C . PRO A 1 110 ? -4.190 -10.284 6.221 1.00 98.31 110 PRO A C 1
ATOM 842 O O . PRO A 1 110 ? -3.683 -10.592 7.296 1.00 98.31 110 PRO A O 1
ATOM 845 N N . LEU A 1 111 ? -4.664 -9.058 5.966 1.00 97.75 111 LEU A N 1
ATOM 846 C CA . LEU A 1 111 ? -4.607 -7.952 6.924 1.00 97.75 111 LEU A CA 1
ATOM 847 C C . LEU A 1 111 ? -5.375 -8.259 8.207 1.00 97.75 111 LEU A C 1
ATOM 849 O O . LEU A 1 111 ? -4.817 -8.161 9.296 1.00 97.75 111 LEU A O 1
ATOM 853 N N . ARG A 1 112 ? -6.644 -8.663 8.081 1.00 98.06 112 ARG A N 1
ATOM 854 C CA . ARG A 1 112 ? -7.474 -9.005 9.244 1.00 98.06 112 ARG A CA 1
ATOM 855 C C . ARG A 1 112 ? -6.858 -10.147 10.046 1.00 98.06 112 ARG A C 1
ATOM 857 O O . ARG A 1 112 ? -6.696 -10.020 11.254 1.00 98.06 112 ARG A O 1
ATOM 864 N N . LYS A 1 113 ? -6.377 -11.189 9.360 1.00 97.94 113 LYS A N 1
ATOM 865 C CA . LYS A 1 113 ? -5.680 -12.314 9.996 1.00 97.94 113 LYS A CA 1
ATOM 866 C C . LYS A 1 113 ? -4.436 -11.871 10.774 1.00 97.94 113 LYS A C 1
ATOM 868 O O . LYS A 1 113 ? -4.215 -12.365 11.874 1.00 97.94 113 LYS A O 1
ATOM 873 N N . ALA A 1 114 ? -3.633 -10.954 10.232 1.00 97.31 114 ALA A N 1
ATOM 874 C CA . ALA A 1 114 ? -2.436 -10.443 10.907 1.00 97.31 114 ALA A CA 1
ATOM 875 C C . ALA A 1 114 ? -2.751 -9.648 12.188 1.00 97.31 114 ALA A C 1
ATOM 877 O O . ALA A 1 114 ? -1.896 -9.553 13.066 1.00 97.31 114 ALA A O 1
ATOM 878 N N . LEU A 1 115 ? -3.972 -9.118 12.296 1.00 96.56 115 LEU A N 1
ATOM 879 C CA . LEU A 1 115 ? -4.495 -8.402 13.462 1.00 96.56 115 LEU A CA 1
ATOM 880 C C . LEU A 1 115 ? -5.345 -9.290 14.391 1.00 96.56 115 LEU A C 1
ATOM 882 O O . LEU A 1 115 ? -5.834 -8.803 15.405 1.00 96.56 115 LEU A O 1
ATOM 886 N N . GLY A 1 116 ? -5.534 -10.573 14.062 1.00 95.62 116 GLY A N 1
ATOM 887 C CA . GLY A 1 116 ? -6.379 -11.490 14.836 1.00 95.62 116 GLY A CA 1
ATOM 888 C C . GLY A 1 116 ? -7.890 -11.256 14.685 1.00 95.62 116 GLY A C 1
ATOM 889 O O . GLY A 1 116 ? -8.639 -11.585 15.602 1.00 95.62 116 GLY A O 1
ATOM 890 N N . LEU A 1 117 ? -8.327 -10.684 13.555 1.00 93.12 117 LEU A N 1
ATOM 891 C CA . LEU A 1 117 ? -9.713 -10.297 13.239 1.00 93.12 117 LEU A CA 1
ATOM 892 C C . LEU A 1 117 ? -10.356 -11.105 12.100 1.00 93.12 117 LEU A C 1
ATOM 894 O O . LEU A 1 117 ? -9.638 -11.814 11.360 1.00 93.12 117 LEU A O 1
#

Sequence (117 aa):
SKVDRSACYMARYIAKNIVAAKLAKICEVQLSYAIGVAEPISVLVSCEGTAVVDECALAEAVRKVFPLKPQAIIAHLNLKRPIYCETAHDGHFGREGKAFTWEQTDMVKPLRKALGL

Foldseek 3Di:
DDCVPLVVLLQLLLQLLCVVLVQFVGKGWDFADDPPDQDTPDIFIDRPPGGPDDRVLLSVLCVVQDDRGSVRSCVQLVVPDPLCVVCPPPHLDPDDDPSSSSNDNPCSVSSCVSVVD

pLDDT: mean 96.97, std 2.28, range [81.94, 98.81]

Radius of gyration: 13.9 Å; chains: 1; bounding box: 34×23×38 Å